Protein AF-A0A382VEL8-F1 (afdb_monomer_lite)

Structure (mmCIF, N/CA/C/O backbone):
data_AF-A0A382VEL8-F1
#
_entry.id   AF-A0A382VEL8-F1
#
loop_
_atom_site.group_PDB
_atom_site.id
_atom_site.type_symbol
_atom_site.label_atom_id
_atom_site.label_alt_id
_atom_site.label_comp_id
_atom_site.label_asym_id
_atom_site.label_entity_id
_atom_site.label_seq_id
_atom_site.pdbx_PDB_ins_code
_atom_site.Cartn_x
_atom_site.Cartn_y
_atom_site.Cartn_z
_atom_site.occupancy
_atom_site.B_iso_or_equiv
_atom_site.auth_seq_id
_atom_site.auth_comp_id
_atom_site.auth_asym_id
_atom_site.auth_atom_id
_atom_site.pdbx_PDB_model_num
ATOM 1 N N . MET A 1 1 ? 4.615 -11.941 -0.531 1.00 55.44 1 MET A N 1
ATOM 2 C CA . MET A 1 1 ? 3.567 -10.957 -0.196 1.00 55.44 1 MET A CA 1
ATOM 3 C C . MET A 1 1 ? 2.526 -11.794 0.495 1.00 55.44 1 MET A C 1
ATOM 5 O O . MET A 1 1 ? 1.807 -12.504 -0.193 1.00 55.44 1 MET A O 1
ATOM 9 N N . ASP A 1 2 ? 2.606 -11.867 1.818 1.00 68.69 2 ASP A N 1
ATOM 10 C CA . ASP A 1 2 ? 1.915 -12.897 2.602 1.00 68.69 2 ASP A CA 1
ATOM 11 C C . ASP A 1 2 ? 1.411 -12.374 3.959 1.00 68.69 2 ASP A C 1
ATOM 13 O O . ASP A 1 2 ? 0.756 -13.104 4.694 1.00 68.69 2 ASP A O 1
ATOM 17 N N . TRP A 1 3 ? 1.703 -11.115 4.310 1.00 71.38 3 TRP A N 1
ATOM 18 C CA . TRP A 1 3 ? 1.374 -10.520 5.610 1.00 71.38 3 TRP A CA 1
ATOM 19 C C . TRP A 1 3 ? 0.945 -9.073 5.407 1.00 71.38 3 TRP A C 1
ATOM 21 O O . TRP A 1 3 ? 1.495 -8.415 4.546 1.00 71.38 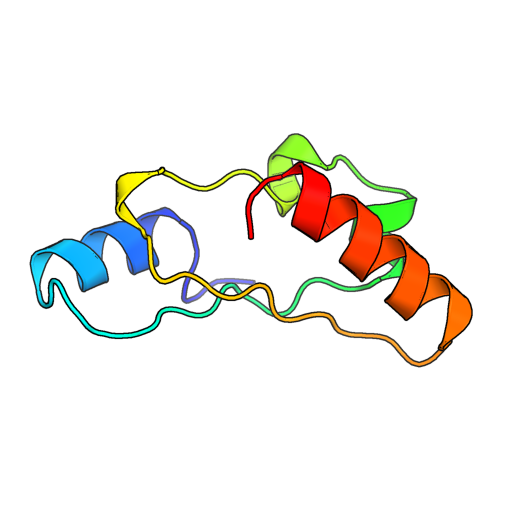3 TRP A O 1
ATOM 31 N N . THR A 1 4 ? -0.020 -8.581 6.188 1.00 86.50 4 THR A N 1
ATOM 32 C CA . THR A 1 4 ? -0.683 -7.268 5.989 1.00 86.50 4 THR A CA 1
ATOM 33 C C . THR A 1 4 ? -1.406 -7.103 4.649 1.00 86.50 4 THR A C 1
ATOM 35 O O . THR A 1 4 ? -1.595 -5.979 4.175 1.00 86.50 4 THR A O 1
ATOM 38 N N . ASP A 1 5 ? -1.918 -8.197 4.080 1.00 87.88 5 ASP A N 1
ATOM 39 C CA . ASP A 1 5 ? -2.907 -8.131 3.003 1.00 87.88 5 ASP A CA 1
ATOM 40 C C . ASP A 1 5 ? -4.220 -7.458 3.476 1.00 87.88 5 ASP A C 1
ATOM 42 O O . ASP A 1 5 ? -4.390 -7.097 4.648 1.00 87.88 5 ASP A O 1
ATOM 46 N N . LYS A 1 6 ? -5.185 -7.277 2.567 1.00 87.69 6 LYS A N 1
ATOM 47 C CA . LYS A 1 6 ? -6.472 -6.640 2.905 1.00 87.69 6 LYS A CA 1
ATOM 48 C C . LYS A 1 6 ? -7.245 -7.370 4.014 1.00 87.69 6 LYS A C 1
ATOM 50 O O . LYS A 1 6 ? -7.948 -6.731 4.793 1.00 87.69 6 LYS A O 1
ATOM 55 N N . HIS A 1 7 ? -7.116 -8.694 4.118 1.00 90.44 7 HIS A N 1
ATOM 56 C CA . HIS A 1 7 ? -7.812 -9.494 5.125 1.00 90.44 7 HIS A CA 1
ATOM 57 C C . HIS A 1 7 ? -7.167 -9.315 6.502 1.00 90.44 7 HIS A C 1
ATOM 59 O O . HIS A 1 7 ? -7.871 -9.055 7.481 1.00 90.44 7 HIS A O 1
ATOM 65 N N . CYS A 1 8 ? -5.835 -9.353 6.573 1.00 92.06 8 CYS A N 1
ATOM 66 C CA . CYS A 1 8 ? -5.076 -9.050 7.782 1.00 92.06 8 CYS A CA 1
ATOM 67 C C . CYS A 1 8 ? -5.349 -7.627 8.279 1.00 92.06 8 CYS A C 1
ATOM 69 O O . CYS A 1 8 ? -5.614 -7.425 9.464 1.00 92.06 8 CYS A O 1
ATOM 71 N N . ARG A 1 9 ? -5.323 -6.631 7.386 1.00 93.62 9 ARG A N 1
ATOM 72 C CA . ARG A 1 9 ? -5.566 -5.228 7.758 1.00 93.62 9 ARG A CA 1
ATOM 73 C C . ARG A 1 9 ? -6.992 -5.004 8.241 1.00 93.62 9 ARG A C 1
ATOM 75 O O . ARG A 1 9 ? -7.189 -4.308 9.236 1.00 93.62 9 ARG A O 1
ATOM 82 N N . TYR A 1 10 ? -7.974 -5.648 7.610 1.00 92.25 10 TYR A N 1
ATOM 83 C CA . TYR A 1 10 ? -9.347 -5.620 8.106 1.00 92.25 10 TYR A CA 1
ATOM 84 C C . TYR A 1 10 ? -9.448 -6.204 9.519 1.00 92.25 10 TYR A C 1
ATOM 86 O O . TYR A 1 10 ? -10.057 -5.590 10.391 1.00 92.25 10 TYR A O 1
ATOM 94 N N . PHE A 1 11 ? -8.799 -7.342 9.777 1.00 93.19 11 PHE A N 1
ATOM 95 C CA . PHE A 1 11 ? -8.747 -7.921 11.118 1.00 93.19 11 PHE A CA 1
ATOM 96 C C . PHE A 1 11 ? -8.097 -6.969 12.136 1.00 93.19 11 PHE A C 1
ATOM 98 O O . PHE A 1 11 ? -8.667 -6.736 13.199 1.00 93.19 11 PHE A O 1
ATOM 105 N N . PHE A 1 12 ? -6.968 -6.336 11.804 1.00 93.81 12 PHE A N 1
ATOM 106 C CA . PHE A 1 12 ? -6.336 -5.346 12.686 1.00 93.81 12 PHE A CA 1
ATOM 107 C C . PHE A 1 12 ? -7.226 -4.133 12.959 1.00 93.81 12 PHE A C 1
ATOM 109 O O . PHE A 1 12 ? -7.239 -3.628 14.082 1.00 93.81 12 PHE A O 1
ATOM 116 N N . ARG A 1 13 ? -8.027 -3.697 11.981 1.00 93.62 13 ARG A N 1
ATOM 117 C CA . ARG A 1 13 ? -9.008 -2.625 12.183 1.00 93.62 13 ARG A CA 1
ATOM 118 C C . ARG A 1 13 ? -10.105 -3.007 13.180 1.00 93.62 13 ARG A C 1
ATOM 120 O O . ARG A 1 13 ? -10.591 -2.133 13.890 1.00 93.62 13 ARG A O 1
ATOM 127 N N . LEU A 1 14 ? -10.475 -4.287 13.275 1.00 93.62 14 LEU A N 1
ATOM 128 C CA . LEU A 1 14 ? -11.411 -4.756 14.306 1.00 93.62 14 LEU A CA 1
ATOM 129 C C . LEU A 1 14 ? -10.810 -4.679 15.719 1.00 93.62 14 LEU A C 1
ATOM 131 O O . LEU A 1 14 ? -11.557 -4.565 16.685 1.00 93.62 14 LEU A O 1
ATOM 135 N N . LEU A 1 15 ? -9.479 -4.728 15.840 1.00 94.88 15 LEU A N 1
ATOM 136 C CA . LEU A 1 15 ? -8.771 -4.621 17.120 1.00 94.88 15 LEU A CA 1
ATOM 137 C C . LEU A 1 15 ? -8.502 -3.165 17.527 1.00 94.88 15 LEU A C 1
ATOM 139 O O . LEU A 1 15 ? -8.494 -2.853 18.714 1.00 94.88 15 LEU A O 1
ATOM 143 N N . SER A 1 16 ? -8.265 -2.274 16.560 1.00 93.50 16 SER A N 1
ATOM 144 C CA . SER A 1 16 ? -7.995 -0.857 16.811 1.00 93.50 16 SER A CA 1
ATOM 145 C C . SER A 1 16 ? -8.590 0.038 15.730 1.00 93.50 16 SER A C 1
ATOM 147 O O . SER A 1 16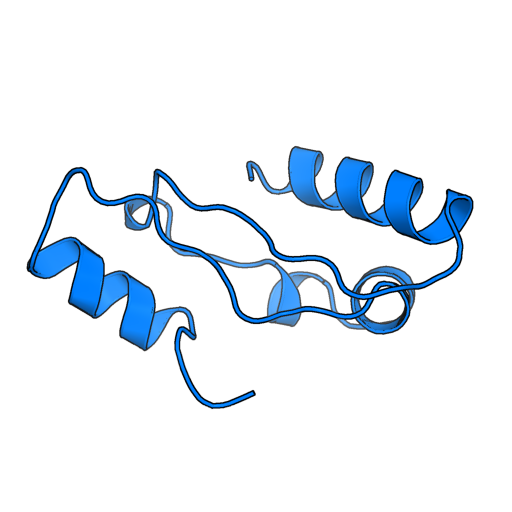 ? -8.268 -0.080 14.546 1.00 93.50 16 SER A O 1
ATOM 149 N N . SER A 1 17 ? -9.386 1.020 16.149 1.00 90.19 17 SER A N 1
ATOM 150 C CA . SER A 1 17 ? -10.034 1.985 15.251 1.00 90.19 17 SER A CA 1
ATOM 151 C C . SER A 1 17 ? -9.111 3.102 14.759 1.00 90.19 17 SER A C 1
ATOM 153 O O . SER A 1 17 ? -9.429 3.743 13.766 1.00 90.19 17 SER A O 1
ATOM 155 N N . PHE A 1 18 ? -7.977 3.343 15.428 1.00 90.62 18 PHE A N 1
ATOM 156 C CA . PHE A 1 18 ? -7.149 4.537 15.185 1.00 90.62 18 PHE A CA 1
ATOM 157 C C . PHE A 1 18 ? -5.728 4.236 14.710 1.00 90.62 18 PHE A C 1
ATOM 159 O O . PHE A 1 18 ? -5.021 5.143 14.280 1.00 90.62 18 PHE A O 1
ATOM 166 N N . THR A 1 19 ? -5.292 2.976 14.762 1.00 94.50 19 THR A N 1
ATOM 167 C CA . THR A 1 19 ? -3.954 2.608 14.289 1.00 94.50 19 THR A CA 1
ATOM 168 C C . THR A 1 19 ? -3.836 2.852 12.784 1.00 94.50 19 THR A C 1
ATOM 170 O O . THR A 1 19 ? -4.728 2.468 12.018 1.00 94.50 19 THR A O 1
ATOM 173 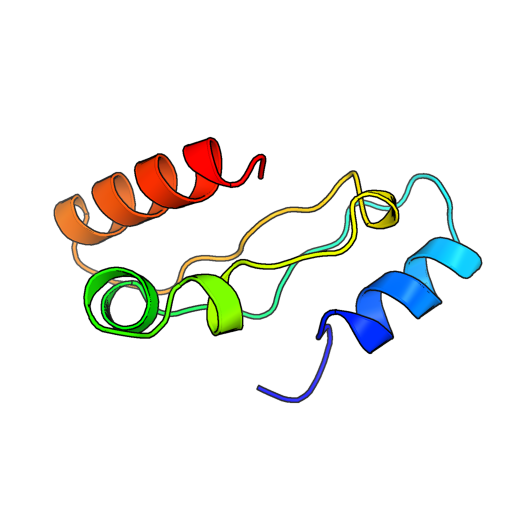N N . GLN A 1 20 ? -2.730 3.480 12.377 1.00 95.38 20 GLN A N 1
ATOM 1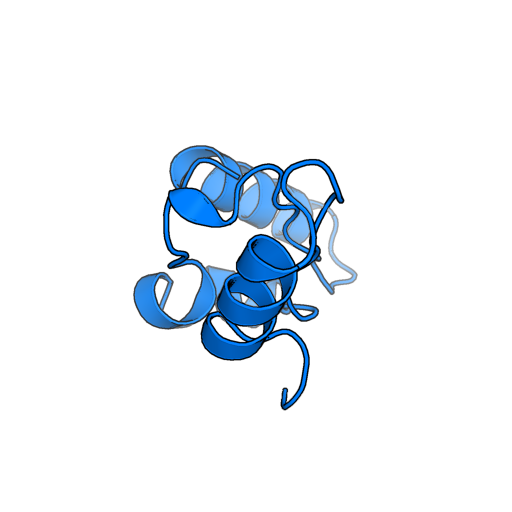74 C CA . GLN A 1 20 ? -2.349 3.644 10.978 1.00 95.38 20 GLN A CA 1
ATOM 175 C C . GLN A 1 20 ? -1.860 2.306 10.429 1.00 95.38 20 GLN A C 1
ATOM 177 O O . GLN A 1 20 ? -0.935 1.703 10.974 1.00 95.38 20 GLN A O 1
ATOM 182 N N . LEU A 1 21 ? -2.502 1.832 9.366 1.00 95.50 21 LEU A N 1
ATOM 183 C CA . LEU A 1 21 ? -2.151 0.574 8.716 1.00 95.50 21 LEU A CA 1
ATOM 184 C C . LEU A 1 21 ? -1.288 0.852 7.486 1.00 95.50 21 LEU A C 1
ATOM 186 O O . LEU A 1 21 ? -1.438 1.886 6.840 1.00 95.50 21 LEU A O 1
ATOM 190 N N . TYR A 1 22 ? -0.405 -0.084 7.153 1.00 95.69 22 TYR A N 1
ATOM 191 C CA . TYR A 1 22 ? 0.404 -0.044 5.937 1.00 95.69 22 TYR A CA 1
ATOM 192 C C . TYR A 1 22 ? 0.079 -1.263 5.081 1.00 95.69 22 TYR A C 1
ATOM 194 O O . TYR A 1 22 ? -0.099 -2.369 5.603 1.00 95.69 22 TYR A O 1
ATOM 202 N N . THR A 1 23 ? -0.011 -1.061 3.769 1.00 94.81 23 THR A N 1
ATOM 203 C CA . THR A 1 23 ? -0.052 -2.172 2.818 1.00 94.81 23 THR A CA 1
ATOM 204 C C . THR A 1 23 ? 1.272 -2.921 2.826 1.00 94.81 23 THR A C 1
ATOM 206 O O . THR A 1 23 ? 2.290 -2.449 3.331 1.00 94.81 23 THR A O 1
ATOM 209 N N . GLU A 1 24 ? 1.283 -4.066 2.163 1.00 94.00 24 GLU A N 1
ATOM 210 C CA . GLU A 1 24 ? 2.528 -4.666 1.707 1.00 94.00 24 GLU A CA 1
ATOM 211 C C . GLU A 1 24 ? 3.295 -3.711 0.789 1.00 94.00 24 GLU A C 1
ATOM 213 O O . GLU A 1 24 ? 2.704 -2.843 0.138 1.00 94.00 24 GLU A O 1
ATOM 218 N N . MET A 1 25 ? 4.615 -3.890 0.709 1.00 95.06 25 MET A N 1
ATOM 219 C CA . MET A 1 25 ? 5.433 -3.149 -0.244 1.00 95.06 25 MET A CA 1
ATOM 220 C C . MET A 1 25 ? 5.077 -3.573 -1.672 1.00 95.06 25 MET A C 1
ATOM 222 O O . MET A 1 25 ? 5.397 -4.686 -2.096 1.00 95.06 25 MET A O 1
ATOM 226 N N . ILE A 1 26 ? 4.482 -2.662 -2.440 1.00 94.44 26 ILE A N 1
ATOM 227 C CA . ILE A 1 26 ? 4.159 -2.874 -3.853 1.00 94.44 26 ILE A CA 1
ATOM 228 C C . ILE A 1 26 ? 5.219 -2.200 -4.715 1.00 94.44 26 ILE A C 1
ATOM 230 O O . ILE A 1 26 ? 5.557 -1.033 -4.523 1.00 94.44 26 ILE A O 1
ATOM 234 N N . THR A 1 27 ? 5.765 -2.934 -5.684 1.00 96.06 27 THR A N 1
ATOM 235 C CA . THR A 1 27 ? 6.810 -2.380 -6.552 1.00 96.06 27 THR A CA 1
ATOM 236 C C . THR A 1 27 ? 6.242 -1.396 -7.577 1.00 96.06 27 THR A C 1
ATOM 238 O O . THR A 1 27 ? 5.151 -1.613 -8.110 1.00 96.06 27 THR A O 1
ATOM 241 N N . SER A 1 28 ? 7.004 -0.351 -7.919 1.00 96.50 28 SER A N 1
ATOM 242 C CA . SER A 1 28 ? 6.615 0.644 -8.934 1.00 96.50 28 SER A CA 1
ATOM 243 C C . SER A 1 28 ? 6.222 -0.023 -10.257 1.00 96.50 28 SER A C 1
ATOM 245 O O . SER A 1 28 ? 5.157 0.228 -10.819 1.00 96.50 28 SER A O 1
ATOM 247 N N . LYS A 1 29 ? 7.039 -0.976 -10.713 1.00 95.56 29 LYS A N 1
ATOM 248 C CA . LYS A 1 29 ? 6.805 -1.744 -11.942 1.00 95.56 29 LYS A CA 1
ATOM 249 C C . LYS A 1 29 ? 5.505 -2.547 -11.904 1.00 95.56 29 LYS A C 1
ATOM 251 O O . LYS A 1 29 ? 4.846 -2.645 -12.940 1.00 95.56 29 LYS A O 1
ATOM 256 N N . ALA A 1 30 ? 5.126 -3.095 -10.746 1.00 95.50 30 ALA A N 1
ATOM 257 C CA . ALA A 1 30 ? 3.870 -3.827 -10.597 1.00 95.50 30 ALA A CA 1
ATOM 258 C C . ALA A 1 30 ? 2.660 -2.899 -10.758 1.00 95.50 30 ALA A C 1
ATOM 260 O O . ALA A 1 30 ? 1.740 -3.242 -11.489 1.00 95.50 30 ALA A O 1
ATOM 261 N N . ILE A 1 31 ? 2.684 -1.700 -10.169 1.00 95.44 31 ILE A N 1
ATOM 262 C CA . ILE A 1 31 ? 1.589 -0.726 -10.322 1.00 95.44 31 ILE A CA 1
ATOM 263 C C . ILE A 1 31 ? 1.500 -0.220 -11.767 1.00 95.44 31 ILE A C 1
ATOM 265 O O . ILE A 1 31 ? 0.409 -0.126 -12.338 1.00 95.44 31 ILE A O 1
ATOM 269 N N . LEU A 1 32 ? 2.642 0.090 -12.386 1.00 95.50 32 LEU A N 1
ATOM 270 C CA . LEU A 1 32 ? 2.672 0.651 -13.736 1.00 95.50 32 LEU A CA 1
ATOM 271 C C . LEU A 1 32 ? 2.208 -0.356 -14.797 1.00 95.50 32 LEU A C 1
ATOM 273 O O . LEU A 1 32 ? 1.430 0.014 -15.677 1.00 95.50 32 LEU A O 1
ATOM 277 N N . ARG A 1 33 ? 2.648 -1.618 -14.707 1.00 94.44 33 ARG A N 1
ATOM 278 C CA . ARG A 1 33 ? 2.443 -2.631 -15.761 1.00 94.44 33 ARG A CA 1
ATOM 279 C C . ARG A 1 33 ? 1.425 -3.716 -15.416 1.00 94.44 33 ARG A C 1
ATOM 281 O O . ARG A 1 33 ? 0.987 -4.427 -16.313 1.00 94.44 33 ARG A O 1
ATOM 288 N N . GLY A 1 34 ? 1.105 -3.886 -14.139 1.00 93.19 34 GLY A N 1
ATOM 289 C CA . GLY A 1 34 ? 0.203 -4.922 -13.653 1.00 93.19 34 GLY A CA 1
ATOM 290 C C . GLY A 1 34 ? -1.248 -4.464 -13.535 1.00 93.19 34 GLY A C 1
ATOM 291 O O . GLY A 1 34 ? -1.617 -3.339 -13.889 1.00 93.19 34 GLY A O 1
ATOM 292 N N . ASP A 1 35 ? -2.063 -5.373 -13.004 1.00 94.06 35 ASP A N 1
ATOM 293 C CA . ASP A 1 35 ? -3.463 -5.124 -12.678 1.00 94.06 35 ASP A CA 1
ATOM 294 C C . ASP A 1 35 ? -3.573 -4.296 -11.391 1.00 94.06 35 ASP A C 1
ATOM 296 O O . ASP A 1 35 ? -3.294 -4.771 -10.288 1.00 94.06 35 ASP A O 1
ATOM 300 N N . LYS A 1 36 ? -3.976 -3.035 -11.550 1.00 93.44 36 LYS A N 1
ATOM 301 C CA . LYS A 1 36 ? -4.061 -2.059 -10.461 1.00 93.44 36 LYS A CA 1
ATOM 302 C C . LYS A 1 36 ? -5.168 -2.392 -9.474 1.00 93.44 36 LYS A C 1
ATOM 304 O O . LYS A 1 36 ? -4.953 -2.170 -8.294 1.00 93.44 36 LYS A O 1
ATOM 309 N N . ASN A 1 37 ? -6.283 -2.977 -9.913 1.00 92.50 37 ASN A N 1
ATOM 310 C CA . ASN A 1 37 ? -7.380 -3.335 -9.010 1.00 92.50 37 ASN A CA 1
ATOM 311 C C . ASN A 1 37 ? -6.901 -4.398 -8.018 1.00 92.50 37 ASN A C 1
ATOM 313 O O . ASN A 1 37 ? -7.043 -4.276 -6.807 1.00 92.50 37 ASN A O 1
ATOM 317 N N . ARG A 1 38 ? -6.183 -5.410 -8.515 1.00 90.81 38 ARG A N 1
ATOM 318 C CA . ARG A 1 38 ? -5.608 -6.440 -7.644 1.00 90.81 38 ARG A CA 1
ATOM 319 C C . ARG A 1 38 ? -4.588 -5.881 -6.642 1.00 90.81 38 ARG A C 1
ATOM 321 O O . ARG A 1 38 ? -4.472 -6.424 -5.546 1.00 90.81 38 ARG A O 1
ATOM 328 N N . LEU A 1 39 ? -3.822 -4.864 -7.032 1.00 92.62 39 LEU A N 1
ATOM 329 C CA . LEU A 1 39 ? -2.719 -4.327 -6.230 1.00 92.62 39 LEU A CA 1
ATOM 330 C C . LEU A 1 39 ? -3.154 -3.213 -5.268 1.00 92.62 39 LEU A C 1
ATOM 332 O O . LEU A 1 39 ? -2.612 -3.121 -4.173 1.00 92.62 39 LEU A O 1
ATOM 336 N N . LEU A 1 40 ? -4.093 -2.363 -5.675 1.00 93.88 40 LEU A N 1
ATOM 337 C CA . LEU A 1 40 ? -4.446 -1.117 -4.993 1.00 93.88 40 LEU A CA 1
ATOM 338 C C . LEU A 1 40 ? -5.844 -1.137 -4.374 1.00 93.88 40 LEU A C 1
ATOM 340 O O . LEU A 1 40 ? -6.186 -0.199 -3.661 1.00 93.88 40 LEU A O 1
ATOM 344 N N . ASP A 1 41 ? -6.668 -2.157 -4.617 1.00 93.75 41 ASP A N 1
ATOM 345 C CA . ASP A 1 41 ? -7.979 -2.206 -3.975 1.00 93.75 41 ASP A CA 1
ATOM 346 C C . ASP A 1 41 ? -7.840 -2.513 -2.477 1.00 93.75 41 ASP A C 1
ATOM 348 O O . ASP A 1 41 ? -7.183 -3.469 -2.049 1.00 93.75 41 ASP A O 1
ATOM 352 N N . TYR A 1 42 ? -8.530 -1.713 -1.669 1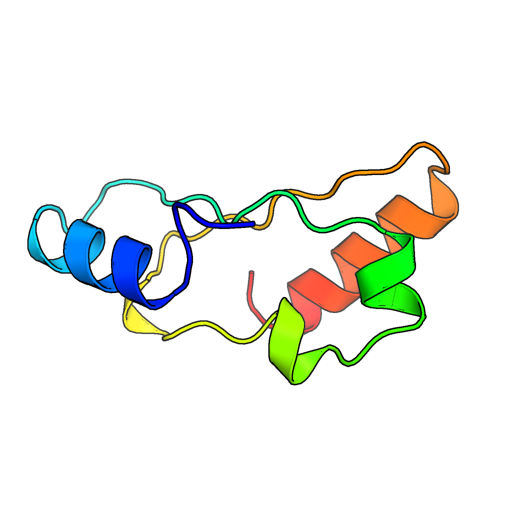.00 93.19 42 TYR A N 1
ATOM 353 C CA . TYR A 1 42 ? -8.652 -1.879 -0.225 1.00 93.19 42 TYR A CA 1
ATOM 354 C C . TYR A 1 42 ? -10.109 -1.659 0.209 1.00 93.19 42 TYR A C 1
ATOM 356 O O . TYR A 1 42 ? 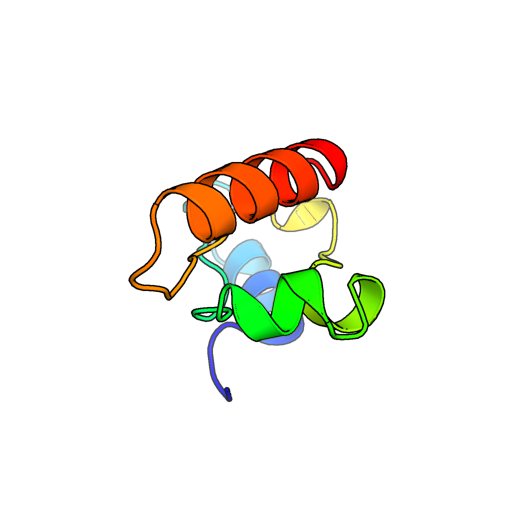-10.926 -1.090 -0.516 1.00 93.19 42 TYR A O 1
ATOM 364 N N . ASN A 1 43 ? -10.466 -2.133 1.400 1.00 90.50 43 ASN A N 1
ATOM 365 C CA . ASN A 1 43 ? -11.767 -1.876 2.006 1.00 90.50 43 ASN A CA 1
ATOM 366 C C . ASN A 1 43 ? -11.770 -0.487 2.657 1.00 90.50 43 ASN A C 1
ATOM 368 O O . ASN A 1 43 ? -10.881 -0.170 3.442 1.00 90.50 43 ASN A O 1
ATOM 372 N N . SER A 1 44 ? -12.804 0.321 2.414 1.00 88.19 44 SER A N 1
ATOM 373 C CA . SER A 1 44 ? -12.909 1.685 2.954 1.00 88.19 44 SER A CA 1
ATOM 374 C C . SER A 1 44 ? -12.796 1.778 4.483 1.00 88.19 44 SER A C 1
ATOM 376 O O . SER A 1 44 ? -12.376 2.810 5.002 1.00 88.19 44 SER A O 1
ATOM 378 N N . ARG A 1 45 ? -13.109 0.701 5.216 1.00 89.06 45 ARG A N 1
ATOM 379 C CA . ARG A 1 45 ? -12.946 0.622 6.678 1.00 89.06 45 ARG A CA 1
ATOM 380 C C . ARG A 1 45 ? -11.486 0.552 7.133 1.00 89.06 45 ARG A C 1
ATOM 382 O O . ARG A 1 45 ? -11.215 0.776 8.306 1.00 89.06 45 ARG A O 1
ATOM 389 N N . GLU A 1 46 ? -10.543 0.244 6.247 1.00 89.50 46 GLU A N 1
ATOM 390 C CA . GLU A 1 46 ? -9.119 0.137 6.587 1.00 89.50 46 GLU A CA 1
ATOM 391 C C . GLU A 1 46 ? -8.483 1.494 6.918 1.00 89.50 46 GLU A C 1
ATOM 393 O O . GLU A 1 46 ? -7.428 1.525 7.553 1.00 89.50 46 GLU A O 1
ATOM 398 N N . HIS A 1 47 ? -9.131 2.612 6.578 1.00 91.69 47 HIS A N 1
ATOM 399 C CA . HIS A 1 47 ? -8.624 3.949 6.882 1.00 91.69 47 HIS A CA 1
ATOM 400 C C . HIS A 1 47 ? -8.472 4.210 8.392 1.00 91.69 47 HIS A C 1
ATOM 402 O O . HIS A 1 47 ? -9.353 3.815 9.160 1.00 91.69 47 HIS A O 1
ATOM 408 N N . PRO A 1 48 ? -7.379 4.872 8.835 1.00 94.38 48 PRO A N 1
ATOM 409 C CA . PRO A 1 48 ? -6.268 5.411 8.029 1.00 94.38 48 PRO A CA 1
ATOM 410 C C . PRO A 1 48 ? -5.290 4.334 7.504 1.00 94.38 48 PRO A C 1
ATOM 412 O O . PRO A 1 48 ? -4.735 3.559 8.290 1.00 94.38 48 PRO A O 1
ATOM 415 N N . LEU A 1 49 ? -5.056 4.321 6.183 1.00 95.12 49 LEU A N 1
ATOM 416 C CA . LEU A 1 49 ? -4.236 3.335 5.462 1.00 95.12 49 LEU A CA 1
ATOM 417 C C . LEU A 1 49 ? -3.171 4.020 4.591 1.00 95.12 49 LEU A C 1
ATOM 419 O O . LEU A 1 49 ? -3.467 4.984 3.898 1.00 95.12 49 LEU A O 1
ATOM 423 N N . VAL A 1 50 ? -1.947 3.491 4.589 1.00 96.50 50 VAL A N 1
ATOM 424 C CA . VAL A 1 50 ? -0.819 3.996 3.794 1.00 96.50 50 VAL A CA 1
ATOM 425 C C . VAL A 1 50 ? -0.345 2.942 2.800 1.00 96.50 50 VAL A C 1
ATOM 427 O O . VAL A 1 50 ? -0.105 1.792 3.170 1.00 96.50 50 VAL A O 1
ATOM 430 N N . LEU A 1 51 ? -0.153 3.346 1.545 1.00 96.31 51 LEU A N 1
ATOM 431 C CA . LEU A 1 51 ? 0.497 2.524 0.528 1.00 96.31 51 LEU A CA 1
ATOM 432 C C . LEU A 1 51 ? 2.023 2.602 0.662 1.00 96.31 51 LEU A C 1
ATOM 434 O O . LEU A 1 51 ? 2.605 3.685 0.587 1.00 96.31 51 LEU A O 1
ATOM 438 N N . GLN A 1 52 ? 2.682 1.450 0.778 1.00 96.56 52 GLN A N 1
ATOM 439 C CA . GLN A 1 52 ? 4.140 1.365 0.718 1.00 96.56 52 GLN A CA 1
ATOM 440 C C . GLN A 1 52 ? 4.609 1.063 -0.714 1.00 96.56 52 GLN A C 1
ATOM 442 O O . GLN A 1 52 ? 4.331 -0.004 -1.261 1.00 96.56 52 GLN A O 1
ATOM 447 N N . LEU A 1 53 ? 5.363 1.990 -1.311 1.00 96.25 53 LEU A N 1
ATOM 448 C CA . LEU A 1 53 ? 5.943 1.841 -2.650 1.00 96.25 53 LEU A CA 1
ATOM 449 C C . LEU A 1 53 ? 7.404 1.379 -2.584 1.00 96.25 53 LEU A C 1
ATOM 451 O O . LEU A 1 53 ? 8.202 1.935 -1.832 1.00 96.25 53 LEU A O 1
ATOM 455 N N . GLY A 1 54 ? 7.766 0.402 -3.416 1.00 96.31 54 GLY A N 1
ATOM 456 C CA . GLY A 1 54 ? 9.142 -0.062 -3.603 1.00 96.31 54 GLY A CA 1
ATOM 457 C C . GLY A 1 54 ? 9.664 0.237 -5.009 1.00 96.31 54 GLY A C 1
ATOM 458 O O . GLY A 1 54 ? 9.108 -0.236 -5.998 1.00 96.31 54 GLY A O 1
ATOM 459 N N . GLY A 1 55 ? 10.759 0.981 -5.126 1.00 95.44 55 GLY A N 1
ATOM 460 C CA . GLY A 1 55 ? 11.361 1.295 -6.421 1.00 95.44 55 GLY A CA 1
ATOM 461 C C . GLY A 1 55 ? 12.576 2.204 -6.293 1.00 95.44 55 GLY A C 1
ATOM 462 O O . GLY A 1 55 ? 12.855 2.731 -5.219 1.00 95.44 55 GLY A O 1
ATOM 463 N N . SER A 1 56 ? 13.309 2.363 -7.395 1.00 95.44 56 SER A N 1
ATOM 464 C CA . SER A 1 56 ? 14.542 3.161 -7.449 1.00 95.44 56 SER A CA 1
ATOM 465 C C . SER A 1 56 ? 14.509 4.299 -8.470 1.00 95.44 56 SER A C 1
ATOM 467 O O . SER A 1 56 ? 15.371 5.169 -8.413 1.00 95.44 56 SER A O 1
ATOM 469 N N . ASP A 1 57 ? 13.538 4.321 -9.390 1.00 97.56 57 ASP A N 1
ATOM 470 C CA . ASP A 1 57 ? 13.373 5.405 -10.364 1.00 97.56 57 ASP A CA 1
ATOM 471 C C . ASP A 1 57 ? 12.410 6.474 -9.808 1.00 97.56 57 ASP A C 1
ATOM 473 O O . ASP A 1 57 ? 11.220 6.192 -9.632 1.00 97.56 57 ASP A O 1
ATOM 477 N N . PRO A 1 58 ? 12.871 7.715 -9.559 1.00 97.12 58 PRO A N 1
ATOM 478 C CA . PRO A 1 58 ? 12.024 8.775 -9.015 1.00 97.12 58 PRO A CA 1
ATOM 479 C C . PRO A 1 58 ? 10.803 9.116 -9.881 1.00 97.12 58 PRO A C 1
ATOM 481 O O . PRO A 1 58 ? 9.759 9.486 -9.342 1.00 97.12 58 PRO A O 1
ATOM 484 N N . LYS A 1 59 ? 10.903 8.993 -11.211 1.00 97.44 59 LYS A N 1
ATOM 485 C CA . LYS A 1 59 ? 9.791 9.279 -12.129 1.00 97.44 59 LYS A CA 1
ATOM 486 C C . LYS A 1 59 ? 8.720 8.202 -12.031 1.00 97.44 59 LYS A C 1
ATOM 488 O O . LYS A 1 59 ? 7.541 8.538 -11.933 1.00 97.44 59 LYS A O 1
ATOM 493 N N . GLU A 1 60 ? 9.122 6.931 -11.999 1.00 96.75 60 GLU A N 1
ATOM 494 C CA . GLU A 1 60 ? 8.182 5.825 -11.779 1.00 96.75 60 GLU A CA 1
ATOM 495 C C . GLU A 1 60 ? 7.494 5.956 -10.414 1.00 96.75 60 GLU A C 1
ATOM 497 O O . GLU A 1 60 ? 6.278 5.796 -10.315 1.00 96.75 60 GLU A O 1
ATOM 502 N N . MET A 1 61 ? 8.255 6.296 -9.367 1.00 97.44 61 MET A N 1
ATOM 503 C CA . MET A 1 61 ? 7.721 6.476 -8.013 1.00 97.44 61 MET A CA 1
ATOM 504 C C . MET A 1 61 ? 6.697 7.614 -7.958 1.00 97.44 61 MET A C 1
ATOM 506 O O . MET A 1 61 ? 5.611 7.432 -7.411 1.00 97.44 61 MET A O 1
ATOM 510 N N . ALA A 1 62 ? 6.988 8.760 -8.584 1.00 97.75 62 ALA A N 1
ATOM 511 C CA . ALA A 1 62 ? 6.056 9.884 -8.655 1.00 97.75 62 ALA A CA 1
ATOM 512 C C . ALA A 1 62 ? 4.752 9.516 -9.383 1.00 97.75 62 ALA A C 1
ATOM 514 O O . ALA A 1 62 ? 3.666 9.871 -8.921 1.00 97.75 62 ALA A O 1
ATOM 515 N N . GLN A 1 63 ? 4.844 8.773 -10.490 1.00 97.44 63 GLN A N 1
ATOM 516 C CA . GLN A 1 63 ? 3.671 8.281 -11.215 1.00 97.44 63 GLN A CA 1
ATOM 517 C C . GLN A 1 63 ? 2.840 7.318 -10.360 1.00 97.44 63 GLN A C 1
ATOM 519 O O . GLN A 1 63 ? 1.620 7.454 -10.295 1.00 97.44 63 GLN A O 1
ATOM 524 N N . CYS A 1 64 ? 3.486 6.386 -9.655 1.00 97.31 64 CYS A N 1
ATOM 525 C CA . CYS A 1 64 ? 2.794 5.457 -8.762 1.00 97.31 64 CYS A CA 1
ATOM 526 C C . CYS A 1 64 ? 2.067 6.190 -7.629 1.00 97.31 64 CYS A C 1
ATOM 528 O O . CYS A 1 64 ? 0.914 5.874 -7.356 1.00 97.31 64 CYS A O 1
ATOM 530 N N . SER A 1 65 ? 2.686 7.208 -7.025 1.00 96.56 65 SER A N 1
ATOM 531 C CA . SER A 1 65 ? 2.040 8.032 -5.995 1.00 96.56 65 SER A CA 1
ATOM 532 C C . SER A 1 65 ? 0.820 8.792 -6.526 1.00 96.56 65 SER A C 1
ATOM 534 O O . SER A 1 65 ? -0.184 8.910 -5.827 1.00 96.56 65 SER A O 1
ATOM 536 N N . GLN A 1 66 ? 0.865 9.288 -7.768 1.00 97.50 66 GLN A N 1
ATOM 537 C CA . GLN A 1 66 ? -0.295 9.936 -8.395 1.00 97.50 66 GLN A CA 1
ATOM 538 C C . GLN A 1 66 ? -1.441 8.950 -8.639 1.00 97.50 66 GLN A C 1
ATOM 540 O O . GLN A 1 66 ? -2.593 9.287 -8.377 1.00 97.50 66 GLN A O 1
ATOM 545 N N . ILE A 1 67 ? -1.127 7.734 -9.094 1.00 96.38 67 ILE A N 1
ATOM 546 C CA . ILE A 1 67 ? -2.109 6.655 -9.261 1.00 96.38 67 ILE A CA 1
ATOM 547 C C . ILE A 1 67 ? -2.715 6.292 -7.899 1.00 96.38 67 ILE A C 1
ATOM 549 O O . ILE A 1 67 ? -3.931 6.277 -7.757 1.00 96.38 67 ILE A O 1
ATOM 553 N N . ALA A 1 68 ? -1.891 6.081 -6.873 1.00 95.88 68 ALA A N 1
ATOM 554 C CA . ALA A 1 68 ? -2.350 5.742 -5.526 1.00 95.88 68 ALA A CA 1
ATOM 555 C C . ALA A 1 68 ? -3.302 6.796 -4.942 1.00 95.88 68 ALA A C 1
ATOM 557 O O . ALA A 1 68 ? -4.348 6.451 -4.395 1.00 95.88 68 ALA A O 1
ATOM 558 N N . LYS A 1 69 ? -2.994 8.082 -5.147 1.00 95.81 69 LYS A N 1
ATOM 559 C CA . LYS A 1 69 ? -3.866 9.191 -4.746 1.00 95.81 69 LYS A CA 1
ATOM 560 C C . LYS A 1 69 ? -5.245 9.122 -5.414 1.00 95.81 69 LYS A C 1
ATOM 562 O O . LYS A 1 69 ? -6.243 9.450 -4.784 1.00 95.81 69 LYS A O 1
ATOM 567 N N . GLN A 1 70 ? -5.323 8.695 -6.677 1.00 95.38 70 GLN A N 1
ATOM 568 C CA . GLN A 1 70 ? -6.607 8.512 -7.373 1.00 95.38 70 GLN A CA 1
ATOM 569 C C . GLN A 1 70 ? -7.424 7.344 -6.795 1.00 95.38 70 GLN A C 1
ATOM 571 O O . GLN A 1 70 ? -8.649 7.388 -6.843 1.00 95.38 70 GLN A O 1
ATOM 576 N N . TRP A 1 71 ? -6.761 6.346 -6.200 1.00 94.50 71 TRP A N 1
ATOM 577 C CA . TRP A 1 71 ? -7.387 5.241 -5.458 1.00 94.50 71 TRP A CA 1
ATOM 578 C C . TRP A 1 71 ? -7.812 5.619 -4.023 1.00 94.50 71 TRP A C 1
ATOM 580 O O . TRP A 1 71 ? -8.443 4.821 -3.332 1.00 94.50 71 TRP A O 1
ATOM 590 N N . GLY A 1 72 ? -7.502 6.832 -3.557 1.00 93.50 72 GLY A N 1
ATOM 591 C CA . GLY A 1 72 ? -7.922 7.330 -2.241 1.00 93.50 72 GLY A CA 1
ATOM 592 C C . GLY A 1 72 ? -7.029 6.911 -1.070 1.00 93.50 72 GLY A C 1
ATOM 593 O O . GLY A 1 72 ? -7.483 6.967 0.074 1.00 93.50 72 GLY A O 1
ATOM 594 N N . TYR A 1 73 ? -5.796 6.481 -1.356 1.00 91.31 73 TYR A N 1
ATOM 595 C CA . TYR A 1 73 ? -4.727 6.401 -0.355 1.00 91.31 73 TYR A CA 1
ATOM 596 C C . TYR A 1 73 ? -4.253 7.790 0.087 1.00 91.31 73 TYR A C 1
ATOM 598 O O . TYR A 1 73 ? -4.335 8.741 -0.730 1.00 91.31 73 TYR A O 1
#

pLDDT: mean 92.91, std 6.45, range [55.44, 97.75]

Organism: NCBI:txid408172

Radius of gyration: 12.32 Å; chains: 1; bounding box: 28×23×33 Å

InterPro domains:
  IPR004653 tRNA-dihydrouridine(20/20a) synthase [PTHR42907] (1-73)
  IPR013785 Aldolase-type TIM barrel [G3DSA:3.20.20.70] (1-73)
  IPR035587 DUS-like, FMN-binding domain [PF01207] (1-73)

Foldseek 3Di:
DPALDQVNLVVVCVVPVDDEGEHPADELCCCVPHDVCVVQDHDPSSPVYYYHYDDDDPVSVVVSVVVNVVSVD

Secondary structure (DSSP, 8-state):
--SS-HHHHHHHHHH-SSPPEEEEEEEHHHHHHS-HHHHH---GGG-SEEEEEE-S-HHHHHHHHHHHHHTT-

Sequence (73 aa):
MDWTDKHCRYFFRLLSSFTQLYTEMITSKAILRGDKNRLLDYNSREHPLVLQLGGSDPKEMAQCSQIAKQWGY